Protein AF-A0A4S0MP21-F1 (afdb_monomer_lite)

Secondary structure (DSSP, 8-state):
-PPEEEEETTEEEEEETTEEEEEE-GGGGGGGSSTTSS-TTSTT--EE----S-HHHHHHHHHHHHTTTEEEEEEE-TTS-EEEEEE-TT--EE-

Structure (mmCIF, N/CA/C/O backbone):
data_AF-A0A4S0MP21-F1
#
_entry.id   AF-A0A4S0MP21-F1
#
loop_
_atom_site.group_PDB
_atom_site.id
_atom_site.type_symbol
_atom_site.label_atom_id
_atom_site.label_alt_id
_atom_site.label_comp_id
_atom_site.label_asym_id
_atom_site.label_entity_id
_atom_site.label_seq_id
_atom_site.pdbx_PDB_ins_code
_atom_site.Cartn_x
_atom_site.Cartn_y
_atom_site.Cartn_z
_atom_site.occupancy
_atom_site.B_iso_or_equiv
_atom_site.auth_seq_id
_atom_site.auth_comp_id
_atom_site.auth_asym_id
_atom_site.auth_atom_id
_atom_site.pdbx_PDB_model_num
ATOM 1 N N . GLY A 1 1 ? -22.372 0.405 14.080 1.00 80.31 1 GLY A N 1
ATOM 2 C CA . GLY A 1 1 ? -21.418 1.219 13.300 1.00 80.31 1 GLY A CA 1
ATOM 3 C C . GLY A 1 1 ? -20.207 0.367 13.004 1.00 80.31 1 GLY A C 1
ATOM 4 O O . GLY A 1 1 ? -20.043 -0.633 13.689 1.00 80.31 1 GLY A O 1
ATOM 5 N N . ILE A 1 2 ? -19.412 0.715 11.992 1.00 87.75 2 ILE A N 1
ATOM 6 C CA . ILE A 1 2 ? -18.142 0.022 11.726 1.00 87.75 2 ILE A CA 1
ATOM 7 C C . ILE A 1 2 ? -17.168 0.402 12.849 1.00 87.75 2 ILE A C 1
ATOM 9 O O . ILE A 1 2 ? -17.091 1.575 13.219 1.00 87.75 2 ILE A O 1
ATOM 13 N N . GLU A 1 3 ? -16.495 -0.588 13.427 1.00 92.69 3 GLU A N 1
ATOM 14 C CA . GLU A 1 3 ? -15.519 -0.387 14.497 1.00 92.69 3 GLU A CA 1
ATOM 15 C C . GLU A 1 3 ? -14.161 0.014 13.908 1.00 92.69 3 GLU A C 1
ATOM 17 O O . GLU A 1 3 ? -13.708 -0.563 12.920 1.00 92.69 3 GLU A O 1
ATOM 22 N N . LEU A 1 4 ? -13.524 1.019 14.512 1.00 94.00 4 LEU A N 1
ATOM 23 C CA . LEU A 1 4 ? -12.155 1.415 14.195 1.00 94.00 4 LEU A CA 1
ATOM 24 C C . LEU A 1 4 ? -11.208 0.670 15.139 1.00 94.00 4 LEU A C 1
ATOM 26 O O . LEU A 1 4 ? -11.252 0.891 16.349 1.00 94.00 4 LEU A O 1
ATOM 30 N N . THR A 1 5 ? -10.332 -0.168 14.591 1.00 95.62 5 THR A N 1
ATOM 31 C CA . THR A 1 5 ? -9.292 -0.854 15.368 1.00 95.62 5 THR A CA 1
ATOM 32 C C . THR A 1 5 ? -8.006 -0.040 15.324 1.00 95.62 5 THR A C 1
ATOM 34 O O . THR A 1 5 ? -7.457 0.177 14.2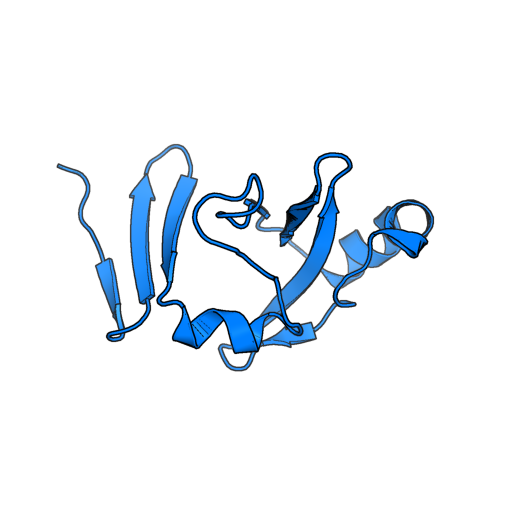47 1.00 95.62 5 THR A O 1
ATOM 37 N N . LEU A 1 6 ? -7.513 0.413 16.480 1.00 93.69 6 LEU A N 1
ATOM 38 C CA . LEU A 1 6 ? -6.211 1.076 16.596 1.00 93.69 6 LEU A CA 1
ATOM 39 C C . LEU A 1 6 ? -5.143 0.047 16.971 1.00 93.69 6 LEU A C 1
ATOM 41 O O . LEU A 1 6 ? -5.236 -0.578 18.027 1.00 93.69 6 LEU A O 1
ATOM 45 N N . TYR A 1 7 ? -4.113 -0.091 16.141 1.00 88.62 7 TYR A N 1
ATOM 46 C CA . TYR A 1 7 ? -2.971 -0.964 16.436 1.00 88.62 7 TYR A CA 1
ATOM 47 C C . TYR A 1 7 ? -1.830 -0.190 17.093 1.00 88.62 7 TYR A C 1
ATOM 49 O O . TYR A 1 7 ? -1.138 -0.714 17.964 1.00 88.62 7 TYR A O 1
ATOM 57 N N . THR A 1 8 ? -1.637 1.065 16.681 1.00 88.88 8 THR A N 1
ATOM 58 C CA . THR A 1 8 ? -0.647 1.990 17.244 1.00 88.88 8 THR A CA 1
ATOM 59 C C . THR A 1 8 ? -1.215 3.411 17.277 1.00 88.88 8 THR A C 1
ATOM 61 O O . THR A 1 8 ? -2.311 3.667 16.780 1.00 88.88 8 THR A O 1
ATOM 64 N N . GLU A 1 9 ? -0.461 4.364 17.831 1.00 90.12 9 GLU A N 1
ATOM 65 C CA . GLU A 1 9 ? -0.788 5.796 17.721 1.00 90.12 9 GLU A CA 1
ATOM 66 C C . GLU A 1 9 ? -0.771 6.315 16.269 1.00 90.12 9 GLU A C 1
ATOM 68 O O . GLU A 1 9 ? -1.327 7.372 15.984 1.00 90.12 9 GLU A O 1
ATOM 73 N N . ASP A 1 10 ? -0.133 5.575 15.359 1.00 88.56 10 ASP A N 1
ATOM 74 C CA . ASP A 1 10 ? 0.105 5.965 13.971 1.00 88.56 10 ASP A CA 1
ATOM 75 C C . ASP A 1 10 ? -0.699 5.154 12.952 1.00 88.56 10 ASP A C 1
ATOM 77 O O . ASP A 1 10 ? -0.636 5.474 11.764 1.00 88.56 10 ASP A O 1
ATOM 81 N N . PHE A 1 11 ? -1.414 4.108 13.377 1.00 89.31 11 PHE A N 1
ATOM 82 C CA . PHE A 1 11 ? -2.076 3.179 12.467 1.00 89.31 11 PHE A CA 1
ATOM 83 C C . PHE A 1 11 ? -3.381 2.618 13.032 1.00 89.31 11 PHE A C 1
ATOM 85 O O . PHE A 1 11 ? -3.421 2.047 14.130 1.00 89.31 11 PHE A O 1
ATOM 92 N N . ALA A 1 12 ? -4.439 2.734 12.234 1.00 93.00 12 ALA A N 1
ATOM 93 C CA . ALA A 1 12 ? -5.754 2.190 12.528 1.00 93.00 12 ALA A CA 1
ATOM 94 C C . ALA A 1 12 ? -6.439 1.657 11.264 1.00 93.00 12 ALA A C 1
ATOM 96 O O . ALA A 1 12 ? -6.154 2.113 10.159 1.00 93.00 12 ALA A O 1
ATOM 97 N N . GLU A 1 13 ? -7.384 0.736 11.433 1.00 95.12 13 GLU A N 1
ATOM 98 C CA . GLU A 1 13 ? -8.144 0.137 10.335 1.00 95.12 13 GLU A CA 1
ATOM 99 C C . GLU A 1 13 ? -9.649 0.158 10.601 1.00 95.12 13 GLU A C 1
ATOM 101 O O . GLU A 1 13 ? -10.114 -0.102 11.714 1.00 95.12 13 GLU A O 1
ATOM 106 N N . LEU A 1 14 ? -10.415 0.413 9.543 1.00 95.38 14 LEU A N 1
ATOM 107 C CA . LEU A 1 14 ? -11.843 0.126 9.455 1.00 95.38 14 LEU A CA 1
ATOM 108 C C . LEU A 1 14 ? -12.032 -1.048 8.496 1.00 95.38 14 LEU A C 1
ATOM 110 O O . LEU A 1 14 ? -11.856 -0.901 7.285 1.00 95.38 14 LEU A O 1
ATOM 114 N N . VAL A 1 15 ? -12.400 -2.206 9.037 1.00 94.25 15 VAL A N 1
ATOM 115 C CA . VAL A 1 15 ? -12.655 -3.413 8.243 1.00 94.25 15 VAL A CA 1
ATOM 116 C C . VAL A 1 15 ? -14.126 -3.456 7.845 1.00 94.25 15 VAL A C 1
ATOM 118 O O . VAL A 1 15 ? -15.018 -3.346 8.686 1.00 94.25 15 VAL A O 1
ATOM 121 N N . THR A 1 16 ? -14.384 -3.622 6.551 1.00 91.88 16 THR A N 1
ATOM 122 C CA . THR A 1 16 ? -15.730 -3.745 5.983 1.00 91.88 16 THR A CA 1
ATOM 123 C C . THR A 1 16 ? -15.827 -4.988 5.107 1.00 91.88 16 THR A C 1
ATOM 125 O O . THR A 1 16 ? -14.813 -5.567 4.724 1.00 91.88 16 THR A O 1
ATOM 128 N N . GLU A 1 17 ? -17.045 -5.381 4.732 1.00 92.25 17 GLU A N 1
ATOM 129 C CA . GLU A 1 17 ? -17.253 -6.486 3.783 1.00 92.25 17 GLU A CA 1
ATOM 130 C C . GLU A 1 17 ? -16.655 -6.202 2.394 1.00 92.25 17 GLU A C 1
ATOM 132 O O . GLU A 1 17 ? -16.304 -7.133 1.675 1.00 92.25 17 GLU A O 1
ATOM 137 N N . ALA A 1 18 ? -16.521 -4.925 2.017 1.00 91.44 18 ALA A N 1
ATOM 138 C CA . ALA A 1 18 ? -15.986 -4.510 0.720 1.00 91.44 18 ALA A CA 1
ATOM 139 C C . ALA A 1 18 ? -14.455 -4.348 0.709 1.00 91.44 18 ALA A C 1
ATOM 141 O O . ALA A 1 18 ? -13.859 -4.258 -0.361 1.00 91.44 18 ALA A O 1
ATOM 142 N N . GLY A 1 19 ? -13.818 -4.285 1.880 1.00 90.38 19 GLY A N 1
ATOM 143 C CA . GLY A 1 19 ? -12.387 -4.029 2.014 1.00 90.38 19 GLY A CA 1
ATOM 144 C C . GLY A 1 19 ? -12.029 -3.311 3.311 1.00 90.38 19 GLY A C 1
ATOM 145 O O . GLY A 1 19 ? -12.893 -3.015 4.143 1.00 90.38 19 GLY A O 1
ATOM 146 N N . THR A 1 20 ? -10.742 -3.014 3.465 1.00 93.44 20 THR A N 1
ATOM 147 C CA . THR A 1 20 ? -10.195 -2.343 4.647 1.00 93.44 20 THR A CA 1
ATOM 148 C C . THR A 1 20 ? -9.759 -0.932 4.289 1.00 93.44 20 THR A C 1
ATOM 150 O O . THR A 1 20 ? -8.995 -0.737 3.348 1.00 93.44 20 THR A O 1
ATOM 153 N N . LEU A 1 21 ? -10.219 0.054 5.058 1.00 92.69 21 LEU A N 1
ATOM 154 C CA . LEU A 1 21 ? -9.654 1.399 5.033 1.00 92.69 21 LEU A CA 1
ATOM 155 C C . LEU A 1 21 ? -8.612 1.505 6.144 1.00 92.69 21 LEU A C 1
ATOM 157 O O . LEU A 1 21 ? -8.967 1.536 7.324 1.00 92.69 21 LEU A O 1
ATOM 161 N N . ALA A 1 22 ? -7.343 1.579 5.758 1.00 91.19 22 ALA A N 1
ATOM 162 C CA . ALA A 1 22 ? -6.246 1.863 6.669 1.00 91.19 22 ALA A CA 1
ATOM 163 C C . ALA A 1 22 ? -6.011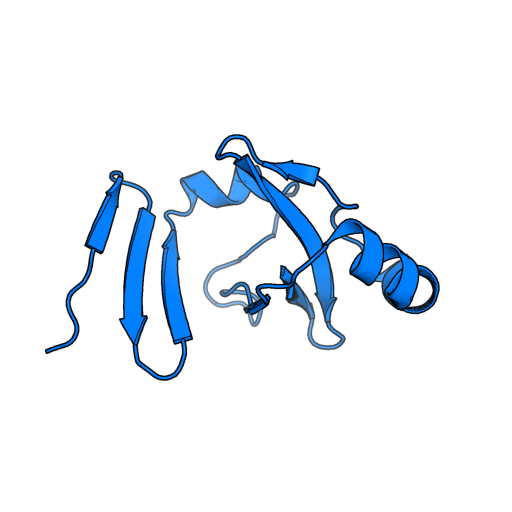 3.378 6.770 1.00 91.19 22 ALA A C 1
ATOM 165 O O . ALA A 1 22 ? -6.001 4.094 5.767 1.00 91.19 22 ALA A O 1
ATOM 166 N N . ILE A 1 23 ? -5.813 3.870 7.991 1.00 90.12 23 ILE A N 1
ATOM 167 C CA . ILE A 1 23 ? -5.481 5.264 8.285 1.00 90.12 23 ILE A CA 1
ATOM 168 C C . ILE A 1 23 ? -4.104 5.273 8.935 1.00 90.12 23 ILE A C 1
ATOM 170 O O . ILE A 1 23 ? -3.932 4.804 10.060 1.00 90.12 23 ILE A O 1
ATOM 174 N N . GLY A 1 24 ? -3.131 5.811 8.204 1.00 87.25 24 GLY A N 1
ATOM 175 C CA . GLY A 1 24 ? -1.762 5.998 8.660 1.00 87.25 24 GLY A CA 1
ATOM 176 C C . GLY A 1 24 ? -1.447 7.468 8.922 1.00 87.25 24 GLY A C 1
ATOM 177 O O . GLY A 1 24 ? -1.850 8.352 8.165 1.00 87.25 24 GLY A O 1
ATOM 178 N N . SER A 1 25 ? -0.692 7.733 9.980 1.00 86.06 25 SER A N 1
ATOM 179 C CA . SER A 1 25 ? -0.058 9.031 10.217 1.00 86.06 25 SER A CA 1
ATOM 180 C C . SER A 1 25 ? 0.940 9.372 9.109 1.00 86.06 25 SER A C 1
ATOM 182 O O . SER A 1 25 ? 1.597 8.492 8.561 1.00 86.06 25 SER A O 1
ATOM 184 N N . THR A 1 26 ? 1.165 10.659 8.828 1.00 82.69 26 THR A N 1
ATOM 185 C CA . THR A 1 26 ? 2.203 11.075 7.865 1.00 82.69 26 THR A CA 1
ATOM 186 C C . THR A 1 26 ? 3.609 10.617 8.270 1.00 82.69 26 THR A C 1
ATOM 188 O O . THR A 1 26 ? 4.481 10.507 7.411 1.00 82.69 26 THR A O 1
ATOM 191 N N . ARG A 1 27 ? 3.822 10.278 9.553 1.00 81.81 27 ARG A N 1
ATOM 192 C CA . ARG A 1 27 ? 5.056 9.652 10.054 1.00 81.81 27 ARG A CA 1
ATOM 193 C C . ARG A 1 27 ? 5.353 8.304 9.384 1.00 81.81 27 ARG A C 1
ATOM 195 O O . ARG A 1 27 ? 6.521 7.972 9.214 1.00 81.81 27 ARG A O 1
ATOM 202 N N . THR A 1 28 ? 4.332 7.551 8.965 1.00 78.62 28 THR A N 1
ATOM 203 C CA . THR A 1 28 ? 4.518 6.240 8.320 1.00 78.62 28 THR A CA 1
ATOM 204 C C . THR A 1 28 ? 4.887 6.353 6.840 1.00 78.62 28 THR A C 1
ATOM 206 O O . THR A 1 28 ? 5.420 5.399 6.280 1.00 78.62 28 THR A O 1
ATOM 209 N N . LEU A 1 29 ? 4.692 7.519 6.207 1.00 76.44 29 LEU A N 1
ATOM 210 C CA . LEU A 1 29 ? 4.977 7.720 4.778 1.00 76.44 29 LEU A CA 1
ATOM 211 C C . LEU A 1 29 ? 6.453 7.509 4.429 1.00 76.44 29 LEU A C 1
ATOM 213 O O . LEU A 1 29 ? 6.753 7.027 3.341 1.00 76.44 29 LEU A O 1
ATOM 217 N N . GLN A 1 30 ? 7.369 7.805 5.360 1.00 71.25 30 GLN A N 1
ATOM 218 C CA . GLN A 1 30 ? 8.808 7.576 5.169 1.00 71.25 30 GLN A CA 1
ATOM 219 C C . GLN A 1 30 ? 9.141 6.101 4.922 1.00 71.25 30 GLN A C 1
ATOM 221 O O . GLN A 1 30 ? 10.151 5.784 4.299 1.00 71.25 30 GLN A O 1
ATOM 226 N N . LEU A 1 31 ? 8.285 5.194 5.393 1.00 70.56 31 LEU A N 1
ATOM 227 C CA . LEU A 1 31 ? 8.485 3.758 5.266 1.00 70.56 31 LEU A CA 1
ATOM 228 C C . LEU A 1 31 ? 8.152 3.262 3.851 1.00 70.56 31 LEU A C 1
ATOM 230 O O . LEU A 1 31 ? 8.581 2.177 3.497 1.00 70.56 31 LEU A O 1
ATOM 234 N N . PHE A 1 32 ? 7.471 4.055 3.018 1.00 68.06 32 PHE A N 1
ATOM 235 C CA . PHE A 1 32 ? 7.134 3.719 1.625 1.00 68.06 32 PHE A CA 1
ATOM 236 C C . PHE A 1 32 ? 8.167 4.231 0.603 1.00 68.06 32 PHE A C 1
ATOM 238 O O . PHE A 1 32 ? 7.877 4.359 -0.586 1.00 68.06 32 PHE A O 1
ATOM 245 N N . GLY A 1 33 ? 9.386 4.525 1.059 1.00 59.34 33 GLY A N 1
ATOM 246 C CA . GLY A 1 33 ? 10.564 4.563 0.196 1.00 59.34 33 GLY A CA 1
ATOM 247 C C . GLY A 1 33 ? 10.888 5.873 -0.526 1.00 59.34 33 GLY A C 1
ATOM 248 O O . GLY A 1 33 ? 11.899 5.877 -1.216 1.00 59.34 33 GLY A O 1
ATOM 249 N N . CYS A 1 34 ? 10.134 6.976 -0.386 1.00 55.59 34 CYS A N 1
ATOM 250 C CA . CYS A 1 34 ? 10.455 8.255 -1.058 1.00 55.59 34 CYS A CA 1
ATOM 251 C C . CYS A 1 34 ? 9.774 9.499 -0.444 1.00 55.59 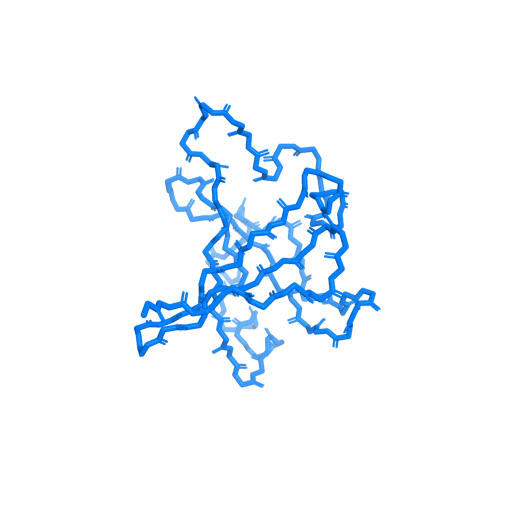34 CYS A C 1
ATOM 253 O O . CYS A 1 34 ? 8.783 9.403 0.282 1.00 55.59 34 CYS A O 1
ATOM 255 N N . ASP A 1 35 ? 10.251 10.685 -0.841 1.00 56.69 35 ASP A N 1
ATOM 256 C CA . ASP A 1 35 ? 9.473 11.931 -0.800 1.00 56.69 35 ASP A CA 1
ATOM 257 C C . ASP A 1 35 ? 8.255 11.835 -1.750 1.00 56.69 35 ASP A C 1
ATOM 259 O O . ASP A 1 35 ? 8.310 11.204 -2.804 1.00 56.69 35 ASP A O 1
ATOM 263 N N . HIS A 1 36 ? 7.134 12.477 -1.402 1.00 63.62 36 HIS A N 1
ATOM 264 C CA . HIS A 1 36 ? 5.902 12.548 -2.219 1.00 63.62 36 HIS A CA 1
ATOM 265 C C . HIS A 1 36 ? 5.096 11.240 -2.419 1.00 63.62 36 HIS A C 1
ATOM 267 O O . HIS A 1 36 ? 4.304 11.156 -3.364 1.00 63.62 36 HIS A O 1
ATOM 273 N N . VAL A 1 37 ? 5.228 10.253 -1.519 1.00 70.31 37 VAL A N 1
ATOM 274 C CA . VAL A 1 37 ? 4.406 9.015 -1.462 1.00 70.31 37 VAL A CA 1
ATOM 275 C C . VAL A 1 37 ? 2.915 9.348 -1.510 1.00 70.31 37 VAL A C 1
ATOM 277 O O . VAL A 1 37 ? 2.238 8.986 -2.475 1.00 70.31 37 VAL A O 1
ATOM 280 N N . ALA A 1 38 ? 2.456 10.132 -0.533 1.00 70.31 38 ALA A N 1
ATOM 281 C CA . ALA A 1 38 ? 1.145 10.753 -0.526 1.00 70.31 38 ALA A CA 1
ATOM 282 C C . ALA A 1 38 ? 1.267 12.224 -0.122 1.00 70.31 38 ALA A C 1
ATOM 284 O O . ALA A 1 38 ? 2.089 12.579 0.724 1.00 70.31 38 ALA A O 1
ATOM 285 N N . SER A 1 39 ? 0.473 13.096 -0.744 1.00 71.94 39 SER A N 1
ATOM 286 C CA . SER A 1 39 ? 0.480 14.531 -0.441 1.00 71.94 39 SER A CA 1
ATOM 287 C C . SER A 1 39 ? -0.948 15.042 -0.250 1.00 71.94 39 SER A C 1
ATOM 289 O O . SER A 1 39 ? -1.812 14.739 -1.081 1.00 71.94 39 SER A O 1
ATOM 291 N N . PRO A 1 40 ? -1.229 15.787 0.837 1.00 72.06 40 PRO A N 1
ATOM 292 C CA . PRO A 1 40 ? -2.550 16.360 1.055 1.00 72.06 40 PRO A CA 1
ATOM 293 C C . PRO A 1 40 ? -2.892 17.356 -0.058 1.00 72.06 40 PRO A C 1
ATOM 295 O O . PRO A 1 40 ? -2.017 18.052 -0.568 1.00 72.06 40 PRO A O 1
ATOM 298 N N . ALA A 1 41 ? -4.175 17.428 -0.420 1.00 73.38 41 ALA A N 1
ATOM 299 C CA . ALA A 1 41 ? -4.695 18.295 -1.486 1.00 73.38 41 ALA A CA 1
ATOM 300 C C . ALA A 1 41 ? -4.070 18.076 -2.883 1.00 73.38 41 ALA A C 1
ATOM 302 O O . ALA A 1 41 ? -4.233 18.907 -3.774 1.00 73.38 41 ALA A O 1
ATOM 303 N N . ALA A 1 42 ? -3.400 16.943 -3.096 1.00 69.69 42 ALA A N 1
ATOM 304 C CA . ALA A 1 42 ? -2.997 16.465 -4.409 1.00 69.69 42 ALA A CA 1
ATOM 305 C C . ALA A 1 42 ? -3.830 15.227 -4.781 1.00 69.69 42 ALA A C 1
ATOM 307 O O . ALA A 1 42 ? -4.259 14.491 -3.892 1.00 69.69 42 ALA A O 1
ATOM 308 N N . ASN A 1 43 ? -3.989 14.935 -6.078 1.00 68.12 43 ASN A N 1
ATOM 309 C CA . ASN A 1 43 ? -4.616 13.697 -6.589 1.00 68.12 43 ASN A CA 1
ATOM 310 C C . ASN A 1 43 ? -3.751 12.439 -6.330 1.00 68.12 43 ASN A C 1
ATOM 312 O O . ASN A 1 43 ? -3.627 11.570 -7.176 1.00 68.12 43 ASN A O 1
ATOM 316 N N . ARG A 1 44 ? -3.073 12.383 -5.182 1.00 73.94 44 ARG A N 1
ATOM 317 C CA . ARG A 1 44 ? -2.202 11.295 -4.725 1.00 73.94 44 ARG A CA 1
ATOM 318 C C . ARG A 1 44 ? -2.243 11.179 -3.199 1.00 73.94 44 ARG A C 1
ATOM 320 O O . ARG A 1 44 ? -1.226 10.942 -2.563 1.00 73.94 44 ARG A O 1
ATOM 327 N N . SER A 1 45 ? -3.385 11.465 -2.580 1.00 77.50 45 SER A N 1
ATOM 328 C CA . SER A 1 45 ? -3.518 11.507 -1.117 1.00 77.50 45 SER A CA 1
ATOM 329 C C . SER A 1 45 ? -3.787 10.142 -0.474 1.00 77.50 45 SER A C 1
ATOM 331 O O . SER A 1 45 ? -3.871 10.067 0.747 1.00 77.50 45 SER A O 1
ATOM 333 N N . ALA A 1 46 ? -3.949 9.086 -1.273 1.00 85.06 46 ALA A N 1
ATOM 334 C CA . ALA A 1 46 ? -4.242 7.731 -0.822 1.00 85.06 46 ALA A CA 1
ATOM 335 C C . ALA A 1 46 ? -3.339 6.711 -1.529 1.00 85.06 46 ALA A C 1
ATOM 337 O O . ALA A 1 46 ? -2.811 6.979 -2.611 1.00 85.06 46 ALA A O 1
ATOM 338 N N . ILE A 1 47 ? -3.187 5.552 -0.894 1.00 88.38 47 ILE A N 1
ATOM 339 C CA . ILE A 1 47 ? -2.514 4.373 -1.440 1.00 88.38 47 ILE A CA 1
ATOM 340 C C . ILE A 1 47 ? -3.597 3.329 -1.708 1.00 88.38 47 ILE A C 1
ATOM 342 O O . ILE A 1 47 ? -4.496 3.151 -0.885 1.00 88.38 47 ILE A O 1
ATOM 346 N N . ILE A 1 48 ? -3.532 2.675 -2.863 1.00 91.12 48 ILE A N 1
ATOM 347 C CA . ILE A 1 48 ? -4.441 1.590 -3.235 1.00 91.12 48 ILE A CA 1
ATOM 348 C C . ILE A 1 48 ? -3.709 0.276 -2.983 1.00 91.12 48 ILE A C 1
ATOM 350 O O . ILE A 1 48 ? -2.661 0.046 -3.578 1.00 91.12 48 ILE A O 1
ATOM 354 N N . GLU A 1 49 ? -4.246 -0.571 -2.108 1.00 92.12 49 GLU A N 1
ATOM 355 C CA . GLU A 1 49 ? -3.579 -1.813 -1.710 1.00 92.12 49 GLU A CA 1
ATOM 356 C C . GLU A 1 49 ? -4.316 -3.053 -2.216 1.00 92.12 49 GLU A C 1
ATOM 358 O O . GLU A 1 49 ? -5.530 -3.197 -2.034 1.00 92.12 49 GLU A O 1
ATOM 363 N N . PHE A 1 50 ? -3.562 -3.981 -2.799 1.00 93.56 50 PHE A N 1
ATOM 364 C CA . PHE A 1 50 ? -4.039 -5.283 -3.235 1.00 93.56 50 PHE A CA 1
ATOM 365 C C . PHE A 1 50 ? -3.320 -6.392 -2.477 1.00 93.56 50 PHE A C 1
ATOM 367 O O . PHE A 1 50 ? -2.108 -6.575 -2.559 1.00 93.56 50 PHE A O 1
ATOM 374 N N . ARG A 1 51 ? -4.092 -7.221 -1.773 1.00 93.06 51 ARG A N 1
ATOM 375 C CA . ARG A 1 51 ? -3.543 -8.426 -1.156 1.00 93.06 51 ARG A CA 1
ATOM 376 C C . ARG A 1 51 ? -3.436 -9.535 -2.194 1.00 93.06 51 ARG A C 1
ATOM 378 O O . ARG A 1 51 ? -4.449 -10.024 -2.689 1.00 93.06 51 ARG A O 1
ATOM 385 N N . VAL A 1 52 ? -2.214 -9.973 -2.459 1.00 95.94 52 VAL A N 1
ATOM 386 C CA . VAL A 1 52 ? -1.917 -11.079 -3.377 1.00 95.94 52 VAL A CA 1
ATOM 387 C C . VAL A 1 52 ? -1.327 -12.270 -2.627 1.00 95.94 52 VAL A C 1
ATOM 389 O O . VAL A 1 52 ? -0.915 -12.153 -1.472 1.00 95.94 52 VAL A O 1
ATOM 392 N N . ALA A 1 53 ? -1.327 -13.437 -3.272 1.00 96.50 53 ALA A N 1
ATOM 393 C CA . ALA A 1 53 ? -0.756 -14.649 -2.690 1.00 96.50 53 ALA A CA 1
ATOM 394 C C . ALA A 1 53 ? 0.783 -14.600 -2.646 1.00 96.50 53 ALA A C 1
ATOM 396 O O . ALA A 1 53 ? 1.368 -15.009 -1.645 1.00 96.50 53 ALA A O 1
ATOM 397 N N . ASP A 1 54 ? 1.417 -14.073 -3.699 1.00 96.94 54 ASP A N 1
ATOM 398 C CA . ASP A 1 54 ? 2.872 -13.950 -3.830 1.00 96.94 54 ASP A CA 1
ATOM 399 C C . ASP A 1 54 ? 3.230 -12.656 -4.586 1.00 96.94 54 ASP A C 1
ATOM 401 O O . ASP A 1 54 ? 2.913 -12.481 -5.762 1.00 96.94 54 ASP A O 1
ATOM 405 N N . VAL A 1 55 ? 3.893 -11.727 -3.895 1.00 97.31 55 VAL A N 1
ATOM 406 C CA . VAL A 1 55 ? 4.280 -10.418 -4.448 1.00 97.31 55 VAL A CA 1
ATOM 407 C C . VAL A 1 55 ? 5.427 -10.537 -5.455 1.00 97.31 55 VAL A C 1
ATOM 409 O O . VAL A 1 55 ? 5.487 -9.779 -6.423 1.00 97.31 55 VAL A O 1
ATOM 412 N N . ASP A 1 56 ? 6.342 -11.485 -5.254 1.00 96.81 56 ASP A N 1
ATOM 413 C CA . ASP A 1 56 ? 7.480 -11.709 -6.144 1.00 96.81 56 ASP A CA 1
ATOM 414 C C . ASP A 1 56 ? 7.032 -12.374 -7.460 1.00 96.81 56 ASP A C 1
ATOM 416 O O . ASP A 1 56 ? 7.622 -12.135 -8.520 1.00 96.81 56 ASP A O 1
ATOM 420 N N . GLU A 1 57 ? 5.978 -13.193 -7.424 1.00 97.62 57 GLU A N 1
ATOM 421 C CA . GLU A 1 57 ? 5.297 -13.695 -8.623 1.00 97.62 57 GLU A CA 1
ATOM 422 C C . GLU A 1 57 ? 4.616 -12.577 -9.415 1.00 97.62 57 GLU A C 1
ATOM 424 O O . GLU A 1 57 ? 4.874 -12.439 -10.616 1.00 97.62 57 GLU A O 1
ATOM 429 N N . GLU A 1 58 ? 3.821 -11.739 -8.751 1.00 97.06 58 GLU A N 1
ATOM 430 C CA . GLU A 1 58 ? 3.132 -10.626 -9.406 1.00 97.06 58 GLU A CA 1
ATOM 431 C C . GLU A 1 58 ? 4.112 -9.603 -9.985 1.00 97.06 58 GLU A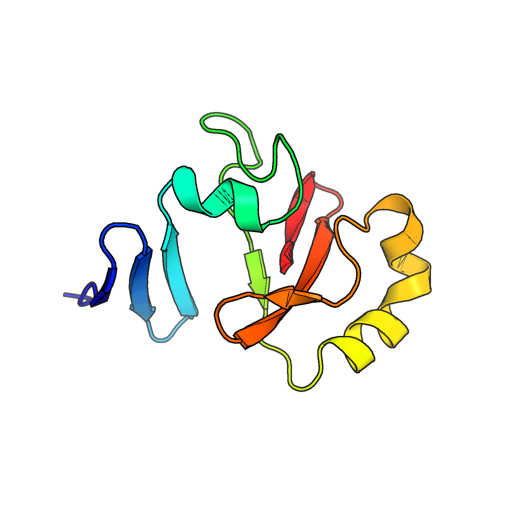 C 1
ATOM 433 O O . GLU A 1 58 ? 3.927 -9.139 -11.111 1.00 97.06 58 GLU A O 1
ATOM 438 N N . TYR A 1 59 ? 5.217 -9.324 -9.291 1.00 96.12 59 TYR A N 1
ATOM 439 C CA . TYR A 1 59 ? 6.279 -8.481 -9.830 1.00 96.12 59 TYR A CA 1
ATOM 440 C C . TYR A 1 59 ? 6.867 -9.048 -11.124 1.00 96.12 59 TYR A C 1
ATOM 442 O O . TYR A 1 59 ? 6.981 -8.324 -12.109 1.00 96.12 59 TYR A O 1
ATOM 450 N N . ARG A 1 60 ? 7.189 -10.349 -11.175 1.00 95.88 60 ARG A N 1
ATOM 451 C CA . ARG A 1 60 ? 7.693 -10.986 -12.407 1.00 95.88 60 ARG A CA 1
ATOM 452 C C . ARG A 1 60 ? 6.674 -10.920 -13.542 1.00 95.88 60 ARG A C 1
ATOM 454 O O . ARG A 1 60 ? 7.063 -10.697 -14.686 1.00 95.88 60 ARG A O 1
ATOM 461 N N . ARG A 1 61 ? 5.387 -11.099 -13.233 1.00 95.56 61 ARG A N 1
ATOM 462 C CA . ARG A 1 61 ? 4.290 -10.995 -14.206 1.00 95.56 61 ARG A CA 1
ATOM 463 C C . ARG A 1 61 ? 4.157 -9.577 -14.768 1.00 95.56 61 ARG A C 1
ATOM 465 O O . ARG A 1 61 ? 3.845 -9.421 -15.946 1.00 95.56 61 ARG A O 1
ATOM 472 N N . LEU A 1 62 ? 4.382 -8.563 -13.933 1.00 93.44 62 LEU A N 1
ATOM 473 C CA . LEU A 1 62 ? 4.165 -7.153 -14.256 1.00 93.44 62 LEU A CA 1
ATOM 474 C C . LEU A 1 62 ? 5.431 -6.399 -14.693 1.00 93.44 62 LEU A C 1
ATOM 476 O O . LEU A 1 62 ? 5.302 -5.299 -15.222 1.00 93.44 62 LEU A O 1
ATOM 480 N N . ALA A 1 63 ? 6.628 -6.970 -14.522 1.00 88.00 63 ALA A N 1
ATOM 481 C CA . ALA A 1 63 ? 7.914 -6.287 -14.694 1.00 88.00 63 ALA A CA 1
ATOM 482 C C . ALA A 1 63 ? 8.007 -5.473 -15.996 1.00 88.00 63 ALA A C 1
ATOM 484 O O . ALA A 1 63 ? 8.264 -4.277 -15.948 1.00 88.00 63 ALA A O 1
ATOM 485 N N . GLY A 1 64 ? 7.675 -6.073 -17.145 1.00 89.12 64 GLY A N 1
ATOM 486 C CA . GLY A 1 64 ? 7.746 -5.378 -18.439 1.00 89.12 64 GLY A CA 1
ATOM 487 C C . GLY A 1 64 ? 6.731 -4.241 -18.629 1.00 89.12 64 GLY A C 1
ATOM 488 O O . GLY A 1 64 ? 6.854 -3.473 -19.574 1.00 89.12 64 GLY A O 1
ATOM 489 N N . THR A 1 65 ? 5.714 -4.138 -17.770 1.00 90.31 65 THR A N 1
ATOM 490 C CA . THR A 1 65 ? 4.748 -3.022 -17.763 1.00 90.31 65 THR A CA 1
ATOM 491 C C . THR A 1 65 ? 5.122 -1.956 -16.732 1.00 90.31 65 THR A C 1
ATOM 493 O O . THR A 1 65 ? 4.776 -0.792 -16.905 1.00 90.31 65 THR A O 1
ATOM 496 N N . LEU A 1 66 ? 5.809 -2.346 -15.655 1.00 90.88 66 LEU A N 1
ATOM 497 C CA . LEU A 1 66 ? 6.099 -1.472 -14.522 1.00 90.88 66 LEU A CA 1
ATOM 498 C C . LEU A 1 66 ? 7.407 -0.691 -14.645 1.00 90.88 66 LEU A C 1
ATOM 500 O O . LEU A 1 66 ? 7.618 0.162 -13.797 1.00 90.88 66 LEU A O 1
ATOM 504 N N . ASP A 1 67 ? 8.261 -0.940 -15.641 1.00 86.38 67 ASP A N 1
ATOM 505 C CA . ASP A 1 67 ? 9.628 -0.385 -15.701 1.00 86.38 67 ASP A CA 1
ATOM 506 C C . ASP A 1 67 ? 9.726 1.106 -15.317 1.00 86.38 67 ASP A C 1
ATOM 508 O O . ASP A 1 67 ? 10.443 1.454 -14.381 1.00 86.38 67 ASP A O 1
ATOM 512 N N . GLU A 1 68 ? 8.971 1.993 -15.973 1.00 87.75 68 GLU A N 1
ATOM 513 C CA . GLU A 1 68 ? 8.992 3.438 -15.667 1.00 87.75 68 GLU A CA 1
ATOM 514 C C . GLU A 1 68 ? 8.118 3.830 -14.463 1.00 87.75 68 GLU A C 1
ATOM 516 O O . GLU A 1 68 ? 8.263 4.915 -13.899 1.00 87.75 68 GLU A O 1
ATOM 521 N N . ALA A 1 69 ? 7.200 2.952 -14.069 1.00 91.31 69 ALA A N 1
ATOM 522 C CA . ALA A 1 69 ? 6.238 3.169 -12.996 1.00 91.31 69 ALA A CA 1
ATOM 523 C C . ALA A 1 69 ? 6.715 2.644 -11.631 1.00 91.31 69 ALA A C 1
ATOM 525 O O . ALA A 1 69 ? 6.098 2.954 -10.608 1.00 91.31 69 ALA A O 1
ATOM 526 N N . LEU A 1 70 ? 7.772 1.831 -11.595 1.00 91.31 70 LEU A N 1
ATOM 527 C CA . LEU A 1 70 ? 8.252 1.160 -10.396 1.00 91.31 70 LEU A CA 1
ATOM 528 C C . LEU A 1 70 ? 8.801 2.181 -9.396 1.00 91.31 70 LEU A C 1
ATOM 530 O O . LEU A 1 70 ? 9.730 2.930 -9.683 1.00 91.31 70 LEU A O 1
ATOM 534 N N . VAL A 1 71 ? 8.243 2.171 -8.188 1.00 89.75 71 VAL A N 1
ATOM 535 C CA . VAL A 1 71 ? 8.712 2.990 -7.062 1.00 89.75 71 VAL A CA 1
ATOM 536 C C . VAL A 1 71 ? 9.616 2.160 -6.155 1.00 89.75 71 VAL A C 1
ATOM 538 O O . VAL A 1 71 ? 10.667 2.626 -5.725 1.00 89.75 71 VAL A O 1
ATOM 541 N N . GLN A 1 72 ? 9.225 0.916 -5.879 1.00 89.81 72 GLN A N 1
ATOM 542 C CA . GLN A 1 72 ? 9.968 -0.001 -5.025 1.00 89.81 72 GLN A CA 1
ATOM 543 C C . GLN A 1 72 ? 9.773 -1.430 -5.528 1.00 89.81 72 GLN A C 1
ATOM 545 O O . GLN A 1 72 ? 8.651 -1.933 -5.533 1.00 89.81 72 GLN A O 1
ATOM 550 N N . ALA A 1 73 ? 10.864 -2.103 -5.899 1.00 92.69 73 ALA 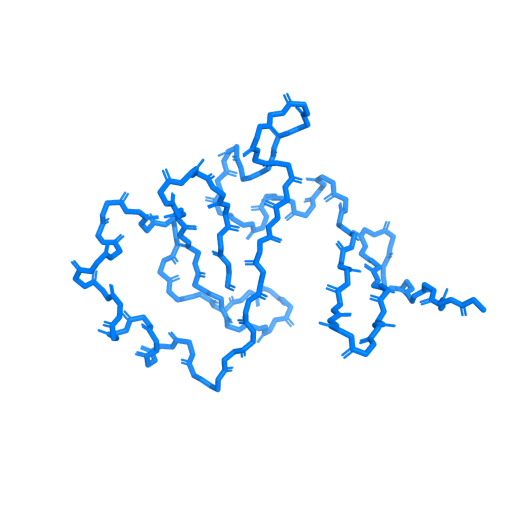A N 1
ATOM 551 C CA . ALA A 1 73 ? 10.847 -3.544 -6.146 1.00 92.69 73 ALA A CA 1
ATOM 552 C C . ALA A 1 73 ? 10.366 -4.302 -4.891 1.00 92.69 73 ALA A C 1
ATOM 554 O O . ALA A 1 73 ? 10.454 -3.753 -3.786 1.00 92.69 73 ALA A O 1
ATOM 555 N N . PRO A 1 74 ? 9.897 -5.559 -5.016 1.00 95.12 74 PRO A N 1
ATOM 556 C CA . PRO A 1 74 ? 9.409 -6.325 -3.879 1.00 95.12 74 PRO A CA 1
ATOM 557 C C . PRO A 1 74 ? 10.355 -6.222 -2.673 1.00 95.12 74 PRO A C 1
ATOM 559 O O . PRO A 1 74 ? 11.530 -6.602 -2.742 1.00 95.12 74 PRO A O 1
ATOM 562 N N . THR A 1 75 ? 9.849 -5.688 -1.562 1.00 93.12 75 THR A N 1
ATOM 563 C CA . THR A 1 75 ? 10.593 -5.417 -0.321 1.00 93.12 75 THR A CA 1
ATOM 564 C C . THR A 1 75 ? 9.807 -5.929 0.881 1.00 93.12 75 THR A C 1
ATOM 566 O O . THR A 1 75 ? 8.585 -5.837 0.920 1.00 93.12 75 THR A O 1
ATOM 569 N N . THR A 1 76 ? 10.497 -6.541 1.844 1.00 92.19 76 THR A N 1
ATOM 570 C CA . THR A 1 76 ? 9.868 -6.951 3.104 1.00 92.19 76 THR A CA 1
ATOM 571 C C . THR A 1 76 ? 9.929 -5.777 4.061 1.00 92.19 76 THR A C 1
ATOM 573 O O . THR A 1 76 ? 11.018 -5.314 4.401 1.00 92.19 76 THR A O 1
ATOM 576 N N . MET A 1 77 ? 8.767 -5.285 4.470 1.00 86.75 77 MET A N 1
ATOM 577 C CA . MET A 1 77 ? 8.665 -4.123 5.338 1.00 86.75 77 MET A CA 1
ATOM 578 C C . MET A 1 77 ? 9.070 -4.469 6.777 1.00 86.75 77 MET A C 1
ATOM 580 O O . MET A 1 77 ? 9.003 -5.636 7.175 1.00 86.75 77 MET A O 1
ATOM 584 N N . PRO A 1 78 ? 9.420 -3.470 7.609 1.00 79.75 78 PRO A N 1
ATOM 585 C CA . PRO A 1 78 ? 9.769 -3.689 9.016 1.00 79.75 78 PRO A CA 1
ATOM 586 C C . PRO A 1 78 ? 8.690 -4.405 9.844 1.00 79.75 78 PRO A C 1
ATOM 588 O O . PRO A 1 78 ? 9.009 -5.053 10.837 1.00 79.75 78 PRO A O 1
ATOM 591 N N . TRP A 1 79 ? 7.421 -4.309 9.438 1.00 77.38 79 TRP A N 1
ATOM 592 C CA . TRP A 1 79 ? 6.284 -4.992 10.068 1.00 77.38 79 TRP A CA 1
ATOM 593 C C . TRP A 1 79 ? 5.961 -6.364 9.447 1.00 77.38 79 TRP A C 1
ATOM 595 O O . TRP A 1 79 ? 4.990 -7.007 9.835 1.00 77.38 79 TRP A O 1
ATOM 605 N N . GLY A 1 80 ? 6.790 -6.842 8.515 1.00 86.38 80 GLY A N 1
ATOM 606 C CA . GLY A 1 80 ? 6.826 -8.234 8.063 1.00 86.38 80 GLY A CA 1
ATOM 607 C C . GLY A 1 80 ? 6.043 -8.559 6.791 1.00 86.38 80 GLY A C 1
ATOM 608 O O . GLY A 1 80 ? 6.221 -9.657 6.264 1.00 86.38 80 GLY A O 1
ATOM 609 N N . ASN A 1 81 ? 5.217 -7.653 6.255 1.00 89.19 81 ASN A N 1
ATOM 610 C CA . ASN A 1 81 ? 4.582 -7.891 4.956 1.00 89.19 81 ASN A CA 1
ATOM 611 C C . ASN A 1 81 ? 5.589 -7.702 3.805 1.00 89.19 81 ASN A C 1
ATOM 613 O O . ASN A 1 81 ? 6.557 -6.947 3.899 1.00 89.19 81 ASN A O 1
ATOM 617 N N . ARG A 1 82 ? 5.357 -8.417 2.703 1.00 94.94 82 ARG A N 1
ATOM 618 C CA . ARG A 1 82 ? 6.059 -8.228 1.431 1.00 94.94 82 ARG A CA 1
ATOM 619 C C . ARG A 1 82 ? 5.265 -7.207 0.613 1.00 94.94 82 ARG A C 1
ATOM 621 O O . ARG A 1 82 ? 4.056 -7.371 0.504 1.00 94.94 82 ARG A O 1
ATOM 628 N N . SER A 1 83 ? 5.923 -6.191 0.063 1.00 93.44 83 SER A N 1
ATOM 629 C CA . SER A 1 83 ? 5.286 -5.077 -0.653 1.00 93.44 83 SER A CA 1
ATOM 630 C C . SER A 1 83 ? 6.022 -4.736 -1.945 1.00 93.44 83 SER A C 1
ATOM 632 O O . SER A 1 83 ? 7.253 -4.686 -1.964 1.00 93.44 83 SER A O 1
ATOM 634 N N . LEU A 1 84 ? 5.266 -4.467 -3.006 1.00 94.06 84 LEU A N 1
ATOM 635 C CA . LEU A 1 84 ? 5.721 -3.967 -4.305 1.00 94.06 84 LEU A CA 1
ATOM 636 C C . LEU A 1 84 ? 5.067 -2.602 -4.503 1.00 94.06 84 LEU A C 1
ATOM 638 O O . LEU A 1 84 ? 3.854 -2.526 -4.442 1.00 94.06 84 LEU A O 1
ATOM 642 N N . LEU A 1 85 ? 5.830 -1.538 -4.763 1.00 92.62 85 LEU A N 1
ATOM 643 C CA . LEU A 1 85 ? 5.245 -0.203 -4.939 1.00 92.62 85 LEU A CA 1
ATOM 644 C C . LEU A 1 85 ? 5.457 0.304 -6.360 1.00 92.62 85 LEU A C 1
ATOM 646 O O . LEU A 1 85 ? 6.580 0.286 -6.869 1.00 92.62 85 LEU A O 1
ATOM 650 N N . PHE A 1 86 ? 4.401 0.814 -6.983 1.00 92.25 86 PHE A N 1
ATOM 651 C CA . PHE A 1 86 ? 4.460 1.440 -8.306 1.00 92.25 86 PHE A CA 1
ATOM 652 C C . PHE A 1 86 ? 3.387 2.522 -8.473 1.00 92.25 86 PHE A C 1
ATOM 654 O O . PHE A 1 86 ? 2.501 2.677 -7.630 1.00 92.25 86 PHE A O 1
ATOM 661 N N . ARG A 1 87 ? 3.489 3.303 -9.553 1.00 90.31 87 ARG A N 1
ATOM 662 C CA . ARG A 1 87 ? 2.503 4.320 -9.932 1.00 90.31 87 ARG A CA 1
ATOM 663 C C . ARG A 1 87 ? 1.582 3.813 -11.036 1.00 90.31 87 ARG A C 1
ATOM 665 O O . ARG A 1 87 ? 2.049 3.287 -12.040 1.00 90.31 87 ARG A O 1
ATOM 672 N N . ASP A 1 88 ? 0.277 3.985 -10.862 1.00 90.88 88 ASP A N 1
ATOM 673 C CA . ASP A 1 88 ? -0.671 3.777 -11.958 1.00 90.88 88 ASP A CA 1
ATOM 674 C C . ASP A 1 88 ? -0.603 4.942 -12.980 1.00 90.88 88 ASP A C 1
ATOM 676 O O . ASP A 1 88 ? 0.086 5.940 -12.731 1.00 90.88 88 ASP A O 1
ATOM 680 N N . PRO A 1 89 ? -1.297 4.856 -14.133 1.00 88.81 89 PRO A N 1
ATOM 681 C CA . PRO A 1 89 ? -1.292 5.926 -15.135 1.00 88.81 89 PRO A CA 1
ATOM 682 C C . PRO A 1 89 ? -1.805 7.291 -14.641 1.00 88.81 89 PRO A C 1
ATOM 684 O O . PRO A 1 89 ? -1.430 8.312 -15.215 1.00 88.81 89 PRO A O 1
ATOM 687 N N . ASP A 1 90 ? -2.623 7.322 -13.584 1.00 86.75 90 ASP A N 1
ATOM 688 C CA . ASP A 1 90 ? -3.134 8.553 -12.967 1.00 86.75 90 ASP A CA 1
ATOM 689 C C . ASP A 1 90 ? -2.191 9.096 -11.870 1.00 86.75 90 ASP A C 1
ATOM 691 O O . ASP A 1 90 ? -2.389 10.195 -11.341 1.00 86.75 90 ASP A O 1
ATOM 695 N N . GLY A 1 91 ? -1.121 8.362 -11.548 1.00 84.75 91 GLY A N 1
ATOM 696 C CA . GLY A 1 91 ? -0.109 8.728 -10.562 1.00 84.75 91 GLY A CA 1
ATOM 697 C C . GLY A 1 91 ? -0.451 8.329 -9.123 1.00 84.75 91 GLY A C 1
ATOM 698 O O . GLY A 1 91 ? 0.239 8.770 -8.192 1.00 84.75 91 GLY A O 1
ATOM 699 N N . ASN A 1 92 ? -1.466 7.491 -8.906 1.00 87.75 92 ASN A N 1
ATOM 700 C CA . ASN A 1 92 ? -1.749 6.921 -7.589 1.00 87.75 92 ASN A CA 1
ATOM 701 C C . ASN A 1 92 ? -0.643 5.946 -7.189 1.00 87.75 92 ASN A C 1
ATOM 703 O O . ASN A 1 92 ? -0.031 5.306 -8.043 1.00 87.75 92 ASN A O 1
ATOM 707 N N . LEU A 1 93 ? -0.368 5.839 -5.887 1.00 89.19 93 LEU A N 1
ATOM 708 C CA . LEU A 1 93 ? 0.541 4.813 -5.387 1.00 89.19 93 LEU A CA 1
ATOM 709 C C . LEU A 1 93 ? -0.235 3.511 -5.183 1.00 89.19 93 LEU A C 1
ATOM 711 O O . LEU A 1 93 ? -1.264 3.516 -4.505 1.00 89.19 93 LEU A O 1
ATOM 715 N N . VAL A 1 94 ? 0.281 2.423 -5.745 1.00 92.25 94 VAL A N 1
ATOM 716 C CA . VAL A 1 94 ? -0.280 1.076 -5.614 1.00 92.25 94 VAL A CA 1
ATOM 717 C C 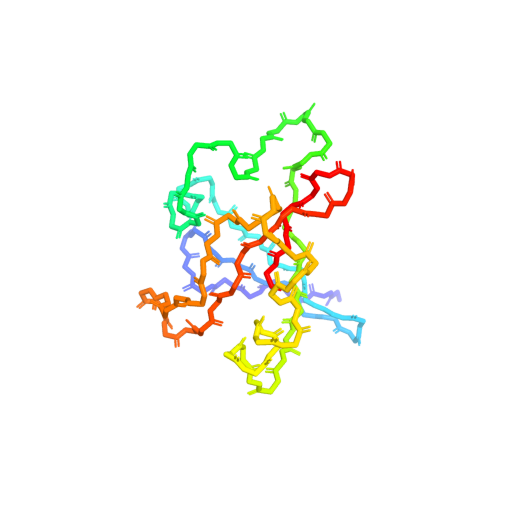. VAL A 1 94 ? 0.699 0.186 -4.851 1.00 92.25 94 VAL A C 1
ATOM 719 O O . VAL A 1 94 ? 1.905 0.273 -5.098 1.00 92.25 94 VAL A O 1
ATOM 722 N N . ASN A 1 95 ? 0.167 -0.625 -3.932 1.00 92.06 95 ASN A N 1
ATOM 723 C CA . ASN A 1 95 ? 0.866 -1.656 -3.154 1.00 92.06 95 ASN A CA 1
ATOM 724 C C . ASN A 1 95 ? 0.266 -3.039 -3.427 1.00 92.06 95 ASN A C 1
ATOM 726 O O . ASN A 1 95 ? -0.980 -3.140 -3.349 1.00 92.06 95 ASN A O 1
#

Foldseek 3Di:
DFDWADPDPAWIWGQDPVGIDIGGDPVCQVQQQDPCCADPPDPANDEAEDDDPDLLVVCVVCVVVFVVFWRDDFDQGPVGDTDTWGADPSGYIYD

pLDDT: mean 86.8, std 9.68, range [55.59, 97.62]

Radius of gyration: 14.02 Å; chains: 1; bounding box: 32×33×36 Å

Sequence (95 aa):
GIELTLYTEDFAELVTEAGTLAIGSTRTLQLFGCDHVASPAANRSAIIEFRVADVDEEYRRLAGTLDEALVQAPTTMPWGNRSLLFRDPDGNLVN